Protein AF-A0A5M3YTW2-F1 (afdb_monomer)

pLDDT: mean 88.2, std 14.43, range [31.83, 98.19]

Structure (mmCIF, N/CA/C/O backbone):
data_AF-A0A5M3YTW2-F1
#
_entry.id   AF-A0A5M3YTW2-F1
#
loop_
_atom_site.group_PDB
_atom_site.id
_atom_site.type_symbol
_atom_site.label_atom_id
_atom_site.label_alt_id
_atom_site.label_comp_id
_atom_site.label_asym_id
_atom_site.label_entity_id
_atom_site.label_seq_id
_atom_site.pdbx_PDB_ins_code
_atom_site.Cartn_x
_atom_site.Cartn_y
_atom_site.Cartn_z
_atom_site.occupancy
_atom_site.B_iso_or_equiv
_atom_site.auth_seq_id
_atom_site.auth_comp_id
_atom_site.auth_asym_id
_atom_site.auth_atom_id
_atom_site.pdbx_PDB_model_num
ATOM 1 N N . MET A 1 1 ? 23.211 -16.423 -1.187 1.00 33.28 1 MET A N 1
ATOM 2 C CA . MET A 1 1 ? 22.302 -16.010 -2.271 1.00 33.28 1 MET A CA 1
ATOM 3 C C . MET A 1 1 ? 22.377 -14.497 -2.293 1.00 33.28 1 MET A C 1
ATOM 5 O O . MET A 1 1 ? 21.768 -13.863 -1.446 1.00 33.28 1 MET A O 1
ATOM 9 N N . GLU A 1 2 ? 23.286 -13.939 -3.092 1.00 31.83 2 GLU A N 1
ATOM 10 C CA . GLU A 1 2 ? 23.449 -12.485 -3.184 1.00 31.83 2 GLU A CA 1
ATOM 11 C C . GLU A 1 2 ? 22.259 -11.920 -3.956 1.00 31.83 2 GLU A C 1
ATOM 13 O O . GLU A 1 2 ? 22.018 -12.305 -5.101 1.00 31.83 2 GLU A O 1
ATOM 18 N N . SER A 1 3 ? 21.478 -11.062 -3.302 1.00 47.25 3 SER A N 1
ATOM 19 C CA . SER A 1 3 ? 20.403 -10.308 -3.936 1.00 47.25 3 SER A CA 1
ATOM 20 C C . SER A 1 3 ? 21.020 -9.449 -5.035 1.00 47.25 3 SER A C 1
ATOM 22 O O . SER A 1 3 ? 21.837 -8.573 -4.748 1.00 47.25 3 SER A O 1
ATOM 24 N N . GLN A 1 4 ? 20.673 -9.713 -6.295 1.00 48.72 4 GLN A N 1
ATOM 25 C CA . GLN A 1 4 ? 21.080 -8.835 -7.388 1.00 48.72 4 GLN A CA 1
ATOM 26 C C . GLN A 1 4 ? 20.579 -7.410 -7.094 1.00 48.72 4 GLN A C 1
ATOM 28 O O . GLN A 1 4 ? 19.434 -7.250 -6.660 1.00 48.72 4 GLN A O 1
ATOM 33 N N . PRO A 1 5 ? 21.415 -6.374 -7.285 1.00 50.72 5 PRO A N 1
ATOM 34 C CA . PRO A 1 5 ? 20.993 -5.004 -7.046 1.00 50.72 5 PRO A CA 1
ATOM 35 C C . PRO A 1 5 ? 19.842 -4.660 -7.993 1.00 50.72 5 PRO A C 1
ATOM 37 O O . PRO A 1 5 ? 19.905 -4.938 -9.192 1.00 50.72 5 PRO A O 1
ATOM 40 N N . ALA A 1 6 ? 18.785 -4.063 -7.442 1.00 58.19 6 ALA A N 1
ATOM 41 C CA . ALA A 1 6 ? 17.616 -3.659 -8.209 1.00 58.19 6 ALA A CA 1
ATOM 42 C C . ALA A 1 6 ? 18.025 -2.759 -9.391 1.00 58.19 6 ALA A C 1
ATOM 44 O O . ALA A 1 6 ? 18.834 -1.840 -9.240 1.00 58.19 6 ALA A O 1
ATOM 45 N N . SER A 1 7 ? 17.459 -3.022 -10.572 1.00 59.62 7 SER A N 1
ATOM 46 C CA . SER A 1 7 ? 17.748 -2.268 -11.799 1.00 59.62 7 SER A CA 1
ATOM 47 C C . SER A 1 7 ? 17.525 -0.755 -11.600 1.00 59.62 7 SER A C 1
ATOM 49 O O . SER A 1 7 ? 16.595 -0.363 -10.893 1.00 59.62 7 SER A O 1
ATOM 51 N N . PRO A 1 8 ? 18.290 0.138 -12.256 1.00 58.81 8 PRO A N 1
ATOM 52 C CA . PRO A 1 8 ? 18.028 1.582 -12.235 1.00 58.81 8 PRO A CA 1
ATOM 53 C C . PRO A 1 8 ? 16.591 1.956 -12.639 1.00 58.81 8 PRO A C 1
ATOM 55 O O . PRO A 1 8 ? 16.053 2.956 -12.174 1.00 58.81 8 PRO A O 1
ATOM 58 N N . ALA A 1 9 ? 15.935 1.134 -13.465 1.00 65.56 9 ALA A N 1
ATOM 59 C CA . ALA A 1 9 ? 14.533 1.328 -13.825 1.00 65.56 9 ALA A CA 1
ATOM 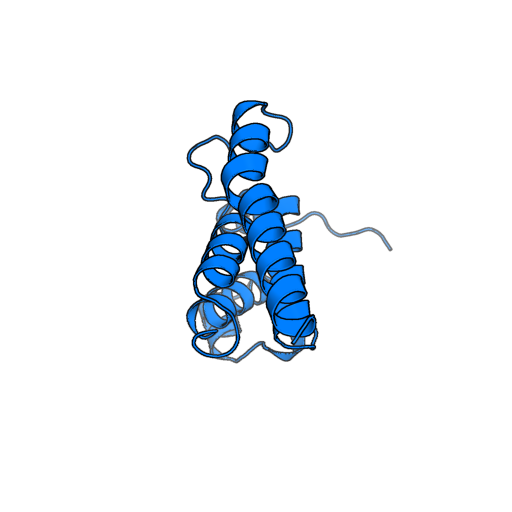60 C C . ALA A 1 9 ? 13.548 0.951 -12.691 1.00 65.56 9 ALA A C 1
ATOM 62 O O . ALA A 1 9 ? 12.441 1.477 -12.665 1.00 65.56 9 ALA A O 1
ATOM 63 N N . TYR A 1 10 ? 13.959 0.132 -11.714 1.00 64.75 10 TYR A N 1
ATOM 64 C CA . TYR A 1 10 ? 13.169 -0.215 -10.519 1.00 64.75 10 TYR A CA 1
ATOM 65 C C . TYR A 1 10 ? 12.894 1.022 -9.664 1.00 64.75 10 TYR A C 1
ATOM 67 O O . TYR A 1 10 ? 11.754 1.294 -9.294 1.00 64.75 10 TYR A O 1
ATOM 75 N N . HIS A 1 11 ? 13.919 1.856 -9.487 1.00 65.88 11 HIS A N 1
ATOM 76 C CA . HIS A 1 11 ? 13.833 3.127 -8.767 1.00 65.88 11 HIS A CA 1
ATOM 77 C C . HIS A 1 11 ? 12.982 4.182 -9.496 1.00 65.88 11 HIS A C 1
ATOM 79 O O . HIS A 1 11 ? 12.607 5.189 -8.905 1.00 65.88 11 HIS A O 1
ATOM 85 N N . ARG A 1 12 ? 12.646 3.969 -10.780 1.00 73.25 12 ARG A N 1
ATOM 86 C CA . ARG A 1 12 ? 11.750 4.866 -11.528 1.00 73.25 12 ARG A CA 1
ATOM 87 C C . ARG A 1 12 ? 10.285 4.680 -11.135 1.00 73.25 12 ARG A C 1
ATOM 89 O O . ARG A 1 12 ? 9.515 5.633 -11.220 1.00 73.25 12 ARG A O 1
ATOM 96 N N . PHE A 1 13 ? 9.899 3.465 -10.752 1.00 81.00 13 PHE A N 1
ATOM 97 C CA . PHE A 1 13 ? 8.521 3.134 -10.382 1.00 81.00 13 PHE A CA 1
ATOM 98 C C . PHE A 1 13 ? 8.335 3.055 -8.868 1.00 81.00 13 PHE A C 1
ATOM 100 O O . PHE A 1 13 ? 7.299 3.474 -8.352 1.00 81.00 13 PHE A O 1
ATOM 107 N N . ILE A 1 14 ? 9.346 2.549 -8.160 1.00 89.62 14 ILE A N 1
ATOM 108 C CA . ILE A 1 14 ? 9.317 2.341 -6.717 1.00 89.62 14 ILE A CA 1
ATOM 109 C C . ILE A 1 14 ? 10.181 3.407 -6.059 1.00 89.62 14 ILE A C 1
ATOM 111 O O . ILE A 1 14 ? 11.405 3.314 -6.003 1.00 89.62 14 ILE A O 1
ATOM 115 N N . ARG A 1 15 ? 9.489 4.432 -5.566 1.00 90.88 15 ARG A N 1
ATOM 116 C CA . ARG A 1 15 ? 10.068 5.588 -4.881 1.00 90.88 15 ARG A CA 1
ATOM 117 C C . ARG A 1 15 ? 10.710 5.223 -3.543 1.00 90.88 15 ARG A C 1
ATOM 119 O O . ARG A 1 15 ? 11.809 5.666 -3.237 1.00 90.88 15 ARG A O 1
ATOM 126 N N . ASN A 1 16 ? 10.053 4.350 -2.784 1.00 92.81 16 ASN A N 1
ATOM 127 C CA . ASN A 1 16 ? 10.546 3.851 -1.509 1.00 92.81 16 ASN A CA 1
ATOM 128 C C . ASN A 1 16 ? 10.288 2.333 -1.411 1.00 92.81 16 ASN A C 1
ATOM 130 O O . ASN A 1 16 ? 9.133 1.929 -1.251 1.00 92.81 16 ASN A O 1
ATOM 134 N N . PRO A 1 17 ? 11.326 1.480 -1.508 1.00 92.06 17 PRO A N 1
ATOM 135 C CA . PRO A 1 17 ? 11.162 0.023 -1.496 1.00 92.06 17 PRO A CA 1
ATOM 136 C C . PRO A 1 17 ? 10.556 -0.540 -0.206 1.00 92.06 17 PRO A C 1
ATOM 138 O O . PRO A 1 17 ? 9.831 -1.531 -0.256 1.00 92.06 17 PRO A O 1
ATOM 141 N N . VAL A 1 18 ? 10.814 0.094 0.943 1.00 93.62 18 VAL A N 1
ATOM 142 C CA . VAL A 1 18 ? 10.265 -0.339 2.239 1.00 93.62 18 VAL A CA 1
ATOM 143 C C . VAL A 1 18 ? 8.753 -0.128 2.265 1.00 93.62 18 VAL A C 1
ATOM 145 O O . VAL A 1 18 ? 7.997 -1.044 2.588 1.00 93.62 18 VAL A O 1
ATOM 148 N N . LEU A 1 19 ? 8.300 1.063 1.872 1.00 96.06 19 LEU A N 1
ATOM 149 C CA . LEU A 1 19 ? 6.878 1.389 1.794 1.00 96.06 19 LEU A CA 1
ATOM 150 C C . LEU A 1 19 ? 6.167 0.583 0.708 1.00 96.06 19 LEU A C 1
ATOM 152 O O . LEU A 1 19 ? 5.052 0.114 0.934 1.00 96.06 19 LEU A O 1
ATOM 156 N N . PHE A 1 20 ? 6.822 0.359 -0.430 1.00 96.12 20 PHE A N 1
ATOM 157 C CA . PHE A 1 20 ? 6.284 -0.506 -1.472 1.00 96.12 20 PHE A CA 1
ATOM 158 C C . PHE A 1 20 ? 6.071 -1.932 -0.954 1.00 96.12 20 PHE A C 1
ATOM 160 O O . PHE A 1 20 ? 4.959 -2.444 -1.057 1.00 96.12 20 PHE A O 1
ATOM 167 N N . GLY A 1 21 ? 7.080 -2.529 -0.311 1.00 96.50 21 GLY A N 1
ATOM 168 C CA . GLY A 1 21 ? 6.968 -3.858 0.293 1.00 96.50 21 GLY A CA 1
ATOM 169 C C . GLY A 1 21 ? 5.856 -3.949 1.343 1.00 96.50 21 GLY A C 1
ATOM 170 O O . GLY A 1 21 ? 5.103 -4.920 1.361 1.00 96.50 21 GLY A O 1
ATOM 171 N N . LEU A 1 22 ? 5.674 -2.912 2.168 1.00 97.88 22 LEU A N 1
ATOM 172 C CA . LEU A 1 22 ? 4.548 -2.840 3.106 1.00 97.88 22 LEU A CA 1
ATOM 173 C C . LEU A 1 22 ? 3.192 -2.805 2.378 1.00 97.88 22 LEU A C 1
ATOM 175 O O . LEU A 1 22 ? 2.252 -3.494 2.770 1.00 97.88 22 LEU A O 1
ATOM 179 N N . GLY A 1 23 ? 3.090 -2.031 1.296 1.00 98.06 23 GLY A N 1
ATOM 180 C CA . GLY A 1 23 ? 1.896 -1.993 0.454 1.00 98.06 23 GLY A CA 1
ATOM 181 C C . GLY A 1 23 ? 1.584 -3.348 -0.190 1.00 98.06 23 GLY A C 1
ATOM 182 O O . GLY A 1 23 ? 0.427 -3.768 -0.192 1.00 98.06 23 GLY A O 1
ATOM 183 N N . VAL A 1 24 ? 2.607 -4.058 -0.678 1.00 98.06 24 VAL A N 1
ATOM 184 C CA . VAL A 1 24 ? 2.482 -5.431 -1.192 1.00 98.06 24 VAL A CA 1
ATOM 185 C C . VAL A 1 24 ? 1.971 -6.364 -0.097 1.00 98.06 24 VAL A C 1
ATOM 187 O O . VAL A 1 24 ? 0.961 -7.032 -0.304 1.00 98.06 24 VAL A O 1
ATOM 190 N N . MET A 1 25 ? 2.573 -6.328 1.093 1.00 98.12 25 MET A N 1
ATOM 191 C CA . MET A 1 25 ? 2.144 -7.138 2.235 1.00 98.12 25 MET A CA 1
ATOM 192 C C . MET A 1 25 ? 0.666 -6.904 2.585 1.00 98.12 25 MET A C 1
ATOM 194 O O . MET A 1 25 ? -0.069 -7.858 2.828 1.00 98.12 25 MET A O 1
ATOM 198 N N . PHE A 1 26 ? 0.183 -5.657 2.567 1.00 97.88 26 PHE A N 1
ATOM 199 C CA . PHE A 1 26 ? -1.239 -5.373 2.796 1.00 97.88 26 PHE A CA 1
ATOM 200 C C . PHE A 1 26 ? -2.155 -6.000 1.741 1.00 97.88 26 PHE A C 1
ATOM 202 O O . PHE A 1 26 ? -3.238 -6.478 2.086 1.00 97.88 26 PHE A O 1
ATOM 209 N N . LEU A 1 27 ? -1.740 -6.031 0.471 1.00 98.19 27 LEU A N 1
ATOM 210 C CA . LEU A 1 27 ? -2.486 -6.735 -0.573 1.00 98.19 27 LEU A CA 1
ATOM 211 C C . LEU A 1 27 ? -2.468 -8.248 -0.348 1.00 98.19 27 LEU A C 1
ATOM 213 O O . LEU A 1 27 ? -3.516 -8.883 -0.426 1.00 98.19 27 LEU A O 1
ATOM 217 N N . GLU A 1 28 ?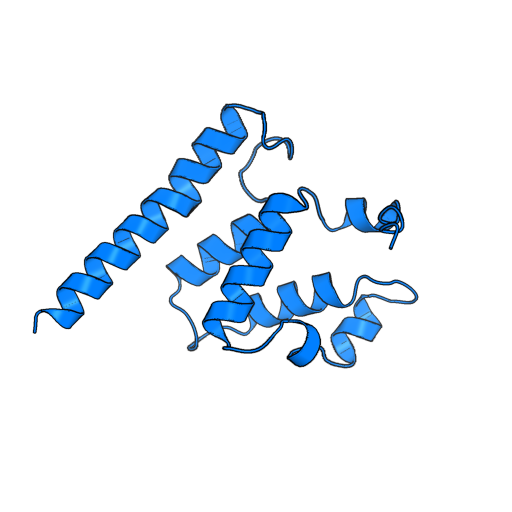 -1.318 -8.827 -0.026 1.00 97.81 28 GLU A N 1
ATOM 218 C CA . GLU A 1 28 ? -1.201 -10.265 0.231 1.00 97.81 28 GLU A CA 1
ATOM 219 C C . GLU A 1 28 ? -2.065 -10.699 1.421 1.00 97.81 28 GLU A C 1
ATOM 221 O O . GLU A 1 28 ? -2.781 -11.697 1.336 1.00 97.81 28 GLU A O 1
ATOM 226 N N . LEU A 1 29 ? -2.104 -9.896 2.489 1.00 96.12 29 LEU A N 1
ATOM 227 C CA . LEU A 1 29 ? -3.008 -10.106 3.622 1.00 96.12 29 LEU A CA 1
ATOM 228 C C . LEU A 1 29 ? -4.482 -9.965 3.219 1.00 96.12 29 LEU A C 1
ATOM 230 O O . LEU A 1 29 ? -5.318 -10.748 3.657 1.00 96.12 29 LEU A O 1
ATOM 234 N N . ALA A 1 30 ? -4.838 -9.004 2.370 1.00 95.31 30 ALA A N 1
ATOM 235 C CA . ALA A 1 30 ? -6.225 -8.829 1.940 1.00 95.31 30 ALA A CA 1
ATOM 236 C C . ALA A 1 30 ? -6.727 -9.962 1.026 1.00 95.31 30 ALA A C 1
ATOM 238 O O . ALA A 1 30 ? -7.895 -10.349 1.092 1.00 95.31 30 ALA A O 1
ATOM 239 N N . PHE A 1 31 ? -5.860 -10.482 0.157 1.00 96.25 31 PHE A N 1
ATOM 240 C CA . PHE A 1 31 ? -6.213 -11.502 -0.835 1.00 96.25 31 PHE A CA 1
ATOM 241 C C . PHE A 1 31 ? -5.860 -12.930 -0.400 1.00 96.25 31 PHE A C 1
ATOM 243 O O . PHE A 1 31 ? -6.309 -13.873 -1.049 1.00 96.25 31 PHE A O 1
ATOM 250 N N . GLN A 1 32 ? -5.122 -13.089 0.704 1.00 96.69 32 GLN A N 1
ATOM 251 C CA . GLN A 1 32 ? -4.706 -14.372 1.286 1.00 96.69 32 GLN A CA 1
ATOM 252 C C . GLN A 1 32 ? -3.885 -15.244 0.321 1.00 96.69 32 GLN A C 1
ATOM 254 O O . GLN A 1 32 ? -3.930 -16.472 0.368 1.00 96.69 32 GLN A O 1
ATOM 259 N N . VAL A 1 33 ? -3.135 -14.599 -0.570 1.00 97.25 33 VAL A N 1
ATOM 260 C CA . VAL A 1 33 ? -2.233 -15.228 -1.540 1.00 97.25 33 VAL A CA 1
ATOM 261 C C . VAL A 1 33 ? -1.030 -14.310 -1.768 1.00 97.25 33 VAL A C 1
ATOM 263 O O . VAL A 1 33 ? -1.183 -13.093 -1.634 1.00 97.25 33 VAL A O 1
ATOM 266 N N . PRO A 1 34 ? 0.148 -14.848 -2.132 1.00 97.50 34 PRO A N 1
ATOM 267 C CA . PRO A 1 34 ? 1.282 -14.011 -2.509 1.00 97.50 34 PRO A CA 1
ATOM 268 C C . PRO A 1 34 ? 0.950 -13.174 -3.751 1.00 97.50 34 PRO A C 1
ATOM 270 O O . PRO A 1 34 ? 0.199 -13.624 -4.624 1.00 97.50 34 PRO A O 1
ATOM 273 N N . LEU A 1 35 ? 1.541 -11.985 -3.877 1.00 96.44 35 LEU A N 1
ATOM 274 C CA . LEU A 1 35 ? 1.240 -11.054 -4.969 1.00 96.44 35 LEU A CA 1
ATOM 275 C C . LEU A 1 35 ? 1.536 -11.676 -6.341 1.00 96.44 35 LEU A C 1
ATOM 277 O O . LEU A 1 35 ? 0.767 -11.485 -7.280 1.00 96.44 35 LEU A O 1
ATOM 281 N N . ALA A 1 36 ? 2.584 -12.498 -6.433 1.00 94.50 36 ALA A N 1
ATOM 282 C CA . ALA A 1 36 ? 2.937 -13.241 -7.643 1.00 94.50 36 ALA A CA 1
ATOM 283 C C . ALA A 1 36 ? 1.809 -14.166 -8.141 1.00 94.50 36 ALA A C 1
ATOM 285 O O . ALA A 1 36 ? 1.653 -14.361 -9.342 1.00 94.50 36 ALA A O 1
ATOM 286 N N . ALA A 1 37 ? 0.971 -14.703 -7.246 1.00 96.75 37 ALA A N 1
ATOM 287 C CA . ALA A 1 37 ? -0.181 -15.520 -7.637 1.00 96.75 37 ALA A CA 1
ATOM 288 C C . ALA A 1 37 ? -1.348 -14.686 -8.199 1.00 96.75 37 ALA A C 1
ATOM 290 O O . ALA A 1 37 ? -2.297 -15.241 -8.755 1.00 96.75 37 ALA A O 1
ATOM 291 N N . LEU A 1 38 ? -1.301 -13.360 -8.044 1.00 95.94 38 LEU A N 1
ATOM 292 C CA . LEU A 1 38 ? -2.286 -12.427 -8.582 1.00 95.94 38 LEU A CA 1
ATOM 293 C C . LEU A 1 38 ? -1.860 -11.828 -9.925 1.00 95.94 38 LEU A C 1
ATOM 295 O O . LEU A 1 38 ? -2.687 -11.139 -10.529 1.00 95.94 38 LEU A O 1
ATOM 299 N N . GLU A 1 39 ? -0.625 -12.066 -10.378 1.00 95.25 39 GLU A N 1
ATOM 300 C CA . GLU A 1 39 ? -0.069 -11.580 -11.645 1.00 95.25 39 GLU A CA 1
ATOM 301 C C . GLU A 1 39 ? -0.907 -12.040 -12.848 1.00 95.25 39 GLU A C 1
ATOM 303 O O . GLU A 1 39 ? -1.473 -13.136 -12.884 1.00 95.25 39 GLU A O 1
ATOM 308 N N . ARG A 1 40 ? -1.018 -11.173 -13.855 1.00 94.44 40 ARG A N 1
ATOM 309 C CA . ARG A 1 40 ? -1.704 -11.444 -15.118 1.00 94.44 40 ARG A CA 1
ATOM 310 C C . ARG A 1 40 ? -0.838 -11.021 -16.295 1.00 94.44 40 ARG A C 1
ATOM 312 O O . ARG A 1 40 ? 0.041 -10.174 -16.185 1.00 94.44 40 ARG A O 1
ATOM 319 N N . SER A 1 41 ? -1.184 -11.526 -17.479 1.00 91.25 41 SER A N 1
ATOM 320 C CA . SER A 1 41 ? -0.492 -11.182 -18.728 1.00 91.25 41 SER A CA 1
ATOM 321 C C . SER A 1 41 ? -0.444 -9.677 -19.013 1.00 91.25 41 SER A C 1
ATOM 323 O O . SER A 1 41 ? 0.513 -9.215 -19.622 1.00 91.25 41 SER A O 1
ATOM 325 N N . ILE A 1 42 ? -1.450 -8.911 -18.576 1.00 90.94 42 ILE A N 1
ATOM 326 C CA . ILE A 1 42 ? -1.463 -7.449 -18.726 1.00 90.94 42 ILE A CA 1
ATOM 327 C C . ILE A 1 42 ? -0.355 -6.775 -17.902 1.00 90.94 42 ILE A C 1
ATOM 329 O O . ILE A 1 42 ? 0.245 -5.819 -18.375 1.00 90.94 42 ILE A O 1
ATOM 333 N N . ASP A 1 43 ? -0.016 -7.312 -16.727 1.00 91.00 43 ASP A N 1
ATOM 334 C CA . ASP A 1 43 ? 1.021 -6.744 -15.857 1.00 91.00 43 ASP A CA 1
ATOM 335 C C . ASP A 1 43 ? 2.416 -6.980 -16.446 1.00 91.00 43 ASP A C 1
ATOM 337 O O . ASP A 1 43 ? 3.279 -6.109 -16.382 1.0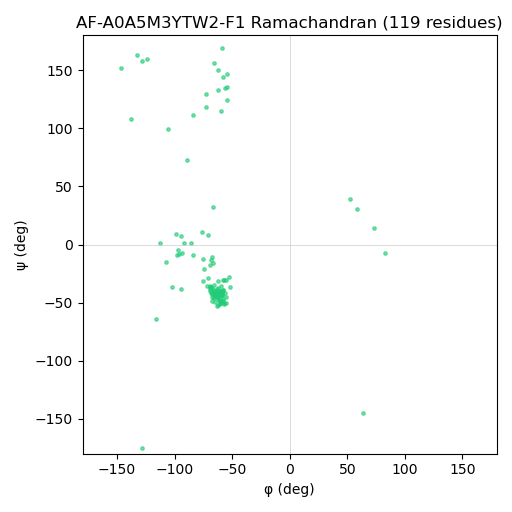0 91.00 43 ASP A O 1
ATOM 341 N N . LEU A 1 44 ? 2.609 -8.133 -17.097 1.00 87.12 44 LEU A N 1
ATOM 342 C CA . LEU A 1 44 ? 3.813 -8.445 -17.871 1.00 87.12 44 LEU A CA 1
ATOM 343 C C . LEU A 1 44 ? 3.945 -7.543 -19.105 1.00 87.12 44 LEU A C 1
ATOM 345 O O . LEU A 1 44 ? 5.035 -7.078 -19.426 1.00 87.12 44 LEU A O 1
ATOM 349 N N . GLN A 1 45 ? 2.836 -7.280 -19.802 1.00 85.25 45 GLN A N 1
ATOM 350 C CA . GLN A 1 45 ? 2.826 -6.403 -20.975 1.00 85.25 45 GLN A CA 1
ATOM 351 C C . GLN A 1 45 ? 3.149 -4.954 -20.601 1.00 85.25 45 GLN A C 1
ATOM 353 O O . GLN A 1 45 ? 3.973 -4.328 -21.268 1.00 85.25 45 GLN A O 1
ATOM 358 N N . GLU A 1 46 ? 2.544 -4.437 -19.529 1.00 81.62 46 GLU A N 1
ATOM 359 C CA . GLU A 1 46 ? 2.829 -3.091 -19.018 1.00 81.62 46 GLU A CA 1
ATOM 360 C C . GLU A 1 46 ? 4.234 -2.991 -18.399 1.00 81.62 46 GLU A C 1
ATOM 362 O O . GLU A 1 46 ? 4.922 -1.986 -18.590 1.00 81.62 46 GLU A O 1
ATOM 367 N N . GLY A 1 47 ? 4.701 -4.058 -17.741 1.00 71.75 47 GLY A N 1
ATOM 368 C CA . GLY A 1 47 ? 6.066 -4.211 -17.225 1.00 71.75 47 GLY A CA 1
ATOM 369 C C . GLY A 1 47 ? 7.150 -4.312 -18.302 1.00 71.75 47 GLY A C 1
ATOM 370 O O . GLY A 1 47 ? 8.333 -4.109 -18.012 1.00 71.75 47 GLY A O 1
ATOM 371 N N . GLY A 1 48 ? 6.767 -4.575 -19.555 1.00 70.00 48 GLY A N 1
ATOM 372 C CA . GLY A 1 48 ? 7.670 -4.666 -20.697 1.00 70.00 48 GLY A CA 1
ATOM 373 C C . GLY A 1 48 ? 8.679 -5.818 -20.592 1.00 70.00 48 GLY A C 1
ATOM 374 O O . GLY A 1 48 ? 8.389 -6.887 -20.072 1.00 70.00 48 GLY A O 1
ATOM 375 N N . LYS A 1 49 ? 9.901 -5.608 -21.106 1.00 59.94 49 LYS A N 1
ATOM 376 C CA . LYS A 1 49 ? 11.018 -6.582 -21.054 1.00 59.94 49 LYS A CA 1
ATOM 377 C C . LYS A 1 49 ? 11.704 -6.674 -19.676 1.00 59.94 49 LYS A C 1
ATOM 379 O O . LYS A 1 49 ? 12.797 -7.226 -19.593 1.00 59.94 49 LYS A O 1
ATOM 384 N N . SER A 1 50 ? 11.132 -6.077 -18.634 1.00 58.16 50 SER A N 1
ATOM 385 C CA . SER A 1 50 ? 11.775 -5.931 -17.325 1.00 58.16 50 SER A CA 1
ATOM 386 C C . SER A 1 50 ? 10.957 -6.521 -16.188 1.00 58.16 50 SER A C 1
ATOM 388 O O . SER A 1 50 ? 9.739 -6.638 -16.280 1.00 58.16 50 SER A O 1
ATOM 390 N N . ASP A 1 51 ? 11.658 -6.798 -15.092 1.00 67.00 51 ASP A N 1
ATOM 391 C CA . ASP A 1 51 ? 11.190 -7.390 -13.836 1.00 67.00 51 ASP A CA 1
ATOM 392 C C . ASP A 1 51 ? 10.204 -6.503 -13.028 1.00 67.00 51 ASP A C 1
ATOM 394 O O . ASP A 1 51 ? 10.210 -6.521 -11.802 1.00 67.00 51 ASP A O 1
ATOM 398 N N . PHE A 1 52 ? 9.357 -5.689 -13.678 1.00 81.56 52 PHE A N 1
ATOM 399 C CA . PHE A 1 52 ? 8.387 -4.791 -13.015 1.00 81.56 52 PHE A CA 1
ATOM 400 C C . PHE A 1 52 ? 6.963 -5.337 -12.955 1.00 81.56 52 PHE A C 1
ATOM 402 O O . PHE A 1 52 ? 6.049 -4.613 -12.557 1.00 81.56 52 PHE A O 1
ATOM 409 N N . ALA A 1 53 ? 6.760 -6.602 -13.324 1.00 88.00 53 ALA A N 1
ATOM 410 C CA . ALA A 1 53 ? 5.459 -7.259 -13.240 1.00 88.00 53 ALA A CA 1
ATOM 411 C C . ALA A 1 53 ? 4.837 -7.117 -11.841 1.00 88.00 53 ALA A C 1
ATOM 413 O O . ALA A 1 53 ? 3.639 -6.870 -11.719 1.00 88.00 53 ALA A O 1
ATOM 414 N N . GLU A 1 54 ? 5.665 -7.157 -10.793 1.00 91.50 54 GLU A N 1
ATOM 415 C CA . GLU A 1 54 ? 5.262 -6.934 -9.404 1.00 91.50 54 GLU A CA 1
ATOM 416 C C . GLU A 1 54 ? 4.614 -5.555 -9.192 1.00 91.50 54 GLU A C 1
ATOM 418 O O . GLU A 1 54 ? 3.521 -5.463 -8.632 1.00 91.50 54 GLU A O 1
ATOM 423 N N . TYR A 1 55 ? 5.238 -4.481 -9.687 1.00 93.38 55 TYR A N 1
ATOM 424 C CA . TYR A 1 55 ? 4.712 -3.118 -9.566 1.00 93.38 55 TYR A CA 1
ATOM 425 C C . TYR A 1 55 ? 3.353 -2.974 -10.258 1.00 93.38 55 TYR A C 1
ATOM 427 O O . TYR A 1 55 ? 2.402 -2.451 -9.669 1.00 93.38 55 TYR A O 1
ATOM 435 N N . PHE A 1 56 ? 3.238 -3.465 -11.495 1.00 93.50 56 PHE A N 1
ATOM 436 C CA . PHE A 1 56 ? 1.988 -3.388 -12.252 1.00 93.50 56 PHE A CA 1
ATOM 437 C C . PHE A 1 56 ? 0.900 -4.282 -11.653 1.00 93.50 56 PHE A C 1
ATOM 439 O O . PHE A 1 56 ? -0.247 -3.846 -11.533 1.00 93.50 56 PHE A O 1
ATOM 446 N N . THR A 1 57 ? 1.273 -5.460 -11.150 1.00 95.69 57 THR A N 1
ATOM 447 C CA . THR A 1 57 ? 0.369 -6.339 -10.402 1.00 95.69 57 THR A CA 1
ATOM 448 C C . THR A 1 57 ? -0.154 -5.634 -9.155 1.00 95.69 57 THR A C 1
ATOM 450 O O . THR A 1 57 ? -1.369 -5.543 -8.985 1.00 95.69 57 THR A O 1
ATOM 453 N N . ALA A 1 58 ? 0.716 -5.063 -8.314 1.00 97.06 58 ALA A N 1
ATOM 454 C CA . ALA A 1 58 ? 0.310 -4.334 -7.112 1.00 97.06 58 ALA A CA 1
ATOM 455 C C . ALA A 1 58 ? -0.625 -3.162 -7.445 1.00 97.06 58 ALA A C 1
ATOM 457 O O . ALA A 1 58 ? -1.694 -3.026 -6.845 1.00 97.06 58 ALA A O 1
ATOM 458 N N . ARG A 1 59 ? -0.271 -2.362 -8.460 1.00 96.00 59 ARG A N 1
ATOM 459 C CA . ARG A 1 59 ? -1.085 -1.245 -8.961 1.00 96.00 59 ARG A CA 1
ATOM 460 C C . ARG A 1 59 ? -2.466 -1.702 -9.429 1.00 96.00 59 ARG A C 1
ATOM 462 O O . ARG A 1 59 ? -3.478 -1.117 -9.044 1.00 96.00 59 ARG A O 1
ATOM 469 N N . ARG A 1 60 ? -2.544 -2.752 -10.245 1.00 96.62 60 ARG A N 1
ATOM 470 C CA . ARG A 1 60 ? -3.821 -3.275 -10.741 1.00 96.62 60 ARG A CA 1
ATOM 471 C C . ARG A 1 60 ? -4.658 -3.860 -9.609 1.00 96.62 60 ARG A C 1
ATOM 473 O O . ARG A 1 60 ? -5.857 -3.598 -9.534 1.00 96.62 60 ARG A O 1
ATOM 480 N N . VAL A 1 61 ? -4.049 -4.664 -8.741 1.00 97.50 61 VAL A N 1
ATOM 481 C CA . VAL A 1 61 ? -4.739 -5.337 -7.6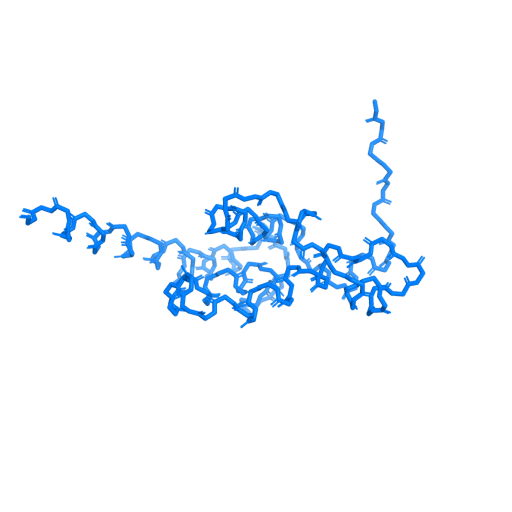34 1.00 97.50 61 VAL A CA 1
ATOM 482 C C . VAL A 1 61 ? -5.302 -4.312 -6.652 1.00 97.50 61 VAL A C 1
ATOM 484 O O . VAL A 1 61 ? -6.480 -4.412 -6.304 1.00 97.50 61 VAL A O 1
ATOM 487 N N . VAL A 1 62 ? -4.531 -3.288 -6.263 1.00 97.88 62 VAL A N 1
ATOM 488 C CA . VAL A 1 62 ? -5.045 -2.240 -5.370 1.00 97.88 62 VAL A CA 1
ATOM 489 C C . VAL A 1 62 ? -6.187 -1.466 -6.024 1.00 97.88 62 VAL A C 1
ATOM 491 O O . VAL A 1 62 ? -7.185 -1.178 -5.360 1.00 97.88 62 VAL A O 1
ATOM 494 N N . GLU A 1 63 ? -6.124 -1.189 -7.330 1.00 95.94 63 GLU A N 1
ATOM 495 C CA . GLU A 1 63 ? -7.215 -0.492 -8.008 1.00 95.94 63 GLU A CA 1
ATOM 496 C C . GLU A 1 63 ? -8.486 -1.338 -8.119 1.00 95.94 63 GLU A C 1
ATOM 498 O O . GLU A 1 63 ? -9.573 -0.824 -7.864 1.00 95.94 63 GLU A O 1
ATOM 503 N N . LEU A 1 64 ? -8.369 -2.642 -8.368 1.00 94.25 64 LEU A N 1
ATOM 504 C CA . LEU A 1 64 ? -9.509 -3.559 -8.490 1.00 94.25 64 LEU A CA 1
ATOM 505 C C . LEU A 1 64 ? -10.008 -4.137 -7.156 1.00 94.25 64 LEU A C 1
ATOM 507 O O . LEU A 1 64 ? -10.962 -4.909 -7.146 1.00 94.25 64 LEU A O 1
ATOM 511 N N . SER A 1 65 ? -9.416 -3.753 -6.026 1.00 93.38 65 SER A N 1
ATOM 512 C CA . SER A 1 65 ? -9.760 -4.264 -4.687 1.00 93.38 65 SER A CA 1
ATOM 513 C C . SER A 1 65 ? -11.117 -3.787 -4.134 1.00 93.38 65 SER A C 1
ATOM 515 O O . SER A 1 65 ? -11.454 -4.043 -2.974 1.00 93.38 65 SER A O 1
ATOM 517 N N . HIS A 1 66 ? -11.925 -3.111 -4.958 1.00 87.00 66 HIS A N 1
ATOM 518 C CA . HIS A 1 66 ? -13.279 -2.692 -4.608 1.00 87.00 66 HIS A CA 1
ATOM 519 C C . HIS A 1 66 ? -14.116 -3.897 -4.148 1.00 87.00 66 HIS A C 1
ATOM 521 O O . HIS A 1 66 ? -14.234 -4.895 -4.853 1.00 87.00 66 HIS A O 1
ATOM 527 N N . GLY A 1 67 ? -14.679 -3.812 -2.940 1.00 86.12 67 GLY A N 1
ATOM 528 C CA . GLY A 1 67 ? -15.477 -4.886 -2.337 1.00 86.12 67 GLY A CA 1
ATOM 529 C C . GLY A 1 67 ? -14.670 -5.991 -1.644 1.00 86.12 67 GLY A C 1
ATOM 530 O O . GLY A 1 67 ? -15.270 -6.827 -0.976 1.00 86.12 67 GLY A O 1
ATOM 531 N N . LYS A 1 68 ? -13.333 -5.993 -1.751 1.00 90.19 68 LYS A N 1
ATOM 532 C CA . LYS A 1 68 ? -12.452 -6.871 -0.957 1.00 90.19 68 LYS A CA 1
ATOM 533 C C . LYS A 1 68 ? -11.928 -6.192 0.299 1.00 90.19 68 LYS A C 1
ATOM 535 O O . LYS A 1 68 ? -11.840 -6.832 1.338 1.00 90.19 68 LYS A O 1
ATOM 540 N N . ILE A 1 69 ? -11.612 -4.904 0.202 1.00 92.75 69 ILE A N 1
ATOM 541 C CA . ILE A 1 69 ? -11.112 -4.100 1.319 1.00 92.75 69 ILE A CA 1
ATOM 542 C C . ILE A 1 69 ? -11.923 -2.816 1.481 1.00 92.75 69 ILE A C 1
ATOM 544 O O . ILE A 1 69 ? -12.573 -2.341 0.544 1.00 92.75 69 ILE A O 1
ATOM 548 N N . SER A 1 70 ? -11.884 -2.245 2.686 1.00 93.56 70 SER A N 1
ATOM 549 C CA . SER A 1 70 ? -12.514 -0.956 2.971 1.00 93.56 70 SER A CA 1
ATOM 550 C C . SER A 1 70 ? -11.830 0.178 2.197 1.00 93.56 70 SER A C 1
ATOM 552 O O . SER A 1 70 ? -10.658 0.092 1.822 1.00 93.56 70 SER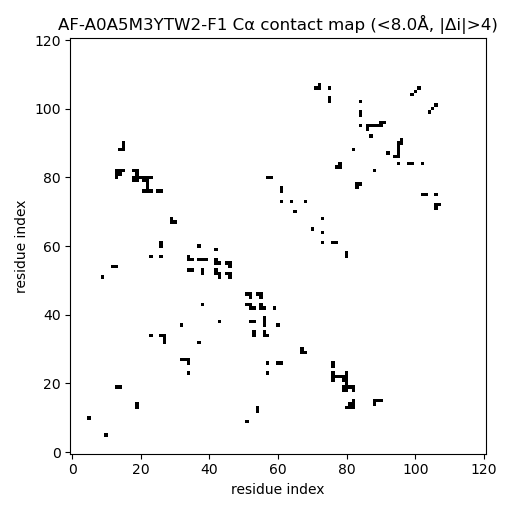 A O 1
ATOM 554 N N . LYS A 1 71 ? -12.554 1.283 1.972 1.00 95.06 71 LYS A N 1
ATOM 555 C CA . LYS A 1 71 ? -12.013 2.460 1.270 1.00 95.06 71 LYS A CA 1
ATOM 556 C C . LYS A 1 71 ? -10.778 3.037 1.973 1.00 95.06 71 LYS A C 1
ATOM 558 O O . LYS A 1 71 ? -9.833 3.425 1.295 1.00 95.06 71 LYS A O 1
ATOM 563 N N . SER A 1 72 ? -10.785 3.090 3.306 1.00 95.25 72 SER A N 1
ATOM 564 C CA . SER A 1 72 ? -9.654 3.593 4.092 1.00 95.25 72 SER A CA 1
ATOM 565 C C . SER A 1 72 ? -8.447 2.663 4.012 1.00 95.25 72 SER A C 1
ATOM 567 O O . SER A 1 72 ? -7.343 3.150 3.800 1.00 95.25 72 SER A O 1
ATOM 569 N N . PHE A 1 73 ? -8.644 1.342 4.085 1.00 96.12 73 PHE A N 1
ATOM 570 C CA . PHE A 1 73 ? -7.539 0.395 3.928 1.00 96.12 73 PHE A CA 1
ATOM 571 C C . PHE A 1 73 ? -6.942 0.465 2.515 1.00 96.12 73 PHE A C 1
ATOM 573 O O . PHE A 1 73 ? -5.727 0.552 2.377 1.00 96.12 73 PHE A O 1
ATOM 580 N N . LYS A 1 74 ? -7.782 0.558 1.467 1.00 97.00 74 LYS A N 1
ATOM 581 C CA . LYS A 1 74 ? -7.320 0.788 0.084 1.00 97.00 74 LYS A CA 1
ATOM 582 C C . LYS A 1 74 ? -6.448 2.042 -0.022 1.00 97.00 74 LYS A C 1
ATOM 584 O O . LYS A 1 74 ? -5.407 2.001 -0.668 1.00 97.00 74 LYS A O 1
ATOM 589 N N . GLU A 1 75 ? -6.865 3.146 0.591 1.00 96.62 75 GLU A N 1
ATOM 590 C CA . GLU A 1 75 ? -6.116 4.407 0.559 1.00 96.62 75 GLU A CA 1
ATOM 591 C C . GLU A 1 75 ? -4.756 4.289 1.264 1.00 96.62 75 GLU A C 1
ATOM 593 O O . GLU A 1 75 ? -3.744 4.711 0.706 1.00 96.62 75 GLU A O 1
ATOM 598 N N . VAL A 1 76 ? -4.710 3.645 2.435 1.00 97.62 76 VAL A N 1
ATOM 599 C CA . VAL A 1 76 ? -3.457 3.339 3.145 1.00 97.62 76 VAL A CA 1
ATOM 600 C C . VAL A 1 76 ? -2.519 2.521 2.258 1.00 97.62 76 VAL A C 1
ATOM 602 O O . VAL A 1 76 ? -1.371 2.911 2.043 1.00 97.62 76 VAL A O 1
ATOM 605 N N . THR A 1 77 ? -3.016 1.427 1.672 1.00 97.94 77 THR A N 1
ATOM 606 C CA . THR A 1 77 ? -2.228 0.575 0.774 1.00 97.94 77 THR A CA 1
ATOM 607 C C . THR A 1 77 ? -1.692 1.355 -0.426 1.00 97.94 77 THR A C 1
ATOM 609 O O . THR A 1 77 ? -0.519 1.216 -0.766 1.00 97.94 77 THR A O 1
ATOM 612 N N . LYS A 1 78 ? -2.507 2.222 -1.044 1.00 97.44 78 LYS A N 1
ATOM 613 C CA . LYS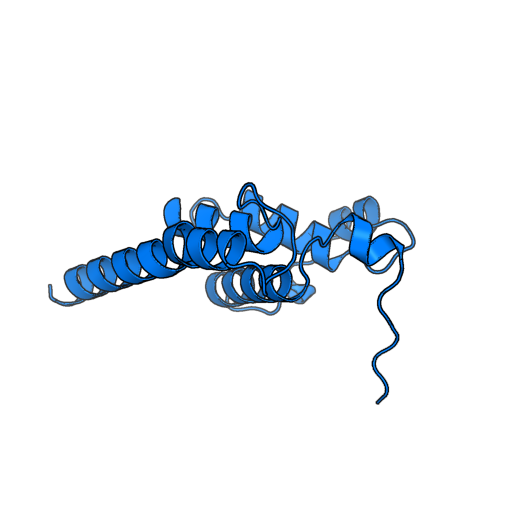 A 1 78 ? -2.072 3.075 -2.162 1.00 97.44 78 LYS A CA 1
ATOM 614 C C . LYS A 1 78 ? -0.941 4.017 -1.760 1.00 97.44 78 LYS A C 1
ATOM 616 O O . LYS A 1 78 ? 0.037 4.119 -2.496 1.00 97.44 78 LYS A O 1
ATOM 621 N N . ARG A 1 79 ? -1.044 4.682 -0.606 1.00 96.69 79 ARG A N 1
ATOM 622 C CA . ARG A 1 79 ? 0.009 5.594 -0.128 1.00 96.69 79 ARG A CA 1
ATOM 6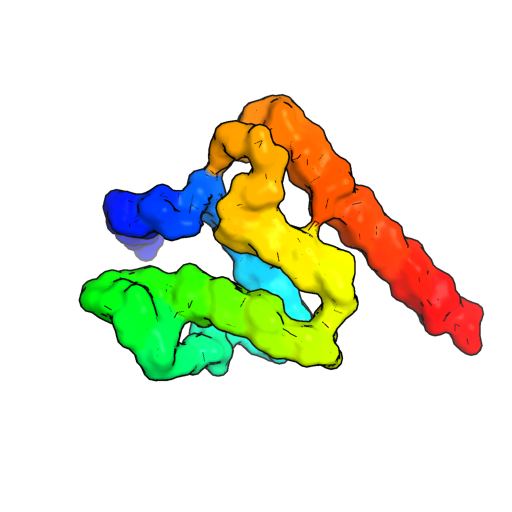23 C C . ARG A 1 79 ? 1.335 4.873 0.055 1.00 96.69 79 ARG A C 1
ATOM 625 O O . ARG A 1 79 ? 2.354 5.381 -0.401 1.00 96.69 79 ARG A O 1
ATOM 632 N N . CYS A 1 80 ? 1.308 3.674 0.633 1.00 97.44 80 CYS A N 1
ATOM 633 C CA . CYS A 1 80 ? 2.487 2.823 0.770 1.00 97.44 80 CYS A CA 1
ATOM 634 C C . CYS A 1 80 ? 3.069 2.416 -0.596 1.00 97.44 80 CYS A C 1
ATOM 636 O O . CYS A 1 80 ? 4.243 2.671 -0.851 1.00 97.44 80 CYS A O 1
ATOM 638 N N . LEU A 1 81 ? 2.248 1.873 -1.504 1.00 96.44 81 LEU A N 1
ATOM 639 C CA . LEU A 1 81 ? 2.696 1.424 -2.832 1.00 96.44 81 LEU A CA 1
ATOM 640 C C . LEU A 1 81 ? 3.305 2.548 -3.674 1.00 96.44 81 LEU A C 1
ATOM 642 O O . LEU A 1 81 ? 4.284 2.334 -4.384 1.00 96.44 81 LEU A O 1
ATOM 646 N N . TYR A 1 82 ? 2.722 3.743 -3.617 1.00 94.75 82 TYR A N 1
ATOM 647 C CA . TYR A 1 82 ? 3.156 4.854 -4.455 1.00 94.75 82 TYR A CA 1
ATOM 648 C C . TYR A 1 82 ? 4.115 5.811 -3.754 1.00 94.75 82 TYR A C 1
ATOM 650 O O . TYR A 1 82 ? 4.597 6.721 -4.422 1.00 94.75 82 TYR A O 1
ATOM 658 N N . CYS A 1 83 ? 4.397 5.641 -2.457 1.00 94.25 83 CYS A N 1
ATOM 659 C CA . CYS A 1 83 ? 5.077 6.637 -1.616 1.00 94.25 83 CYS A CA 1
ATOM 660 C C . CYS A 1 83 ? 4.403 8.028 -1.694 1.00 94.25 83 CYS A C 1
ATOM 662 O O . CYS A 1 83 ? 5.056 9.064 -1.791 1.00 94.25 83 CYS A O 1
ATOM 664 N N . ASP A 1 84 ? 3.066 8.072 -1.731 1.00 93.44 84 ASP A N 1
ATOM 665 C CA . ASP A 1 84 ? 2.313 9.324 -1.912 1.00 93.44 84 ASP A CA 1
ATOM 666 C C . ASP A 1 84 ? 1.996 10.014 -0.576 1.00 93.44 84 ASP A C 1
ATOM 668 O O . ASP A 1 84 ? 0.870 10.004 -0.068 1.00 93.44 84 ASP A O 1
ATOM 672 N N . PHE A 1 85 ? 3.049 10.578 0.015 1.00 93.06 85 PHE A N 1
ATOM 673 C CA . PHE A 1 85 ? 3.009 11.266 1.308 1.00 93.06 85 PHE A CA 1
ATOM 674 C C . PHE A 1 85 ? 3.269 12.777 1.212 1.00 93.06 85 PHE A C 1
ATOM 676 O O . PHE A 1 85 ? 3.249 13.455 2.234 1.00 93.06 85 PHE A O 1
ATOM 683 N N . GLY A 1 86 ? 3.481 13.317 0.005 1.00 88.44 86 GLY A N 1
ATOM 684 C CA . GLY A 1 86 ? 3.716 14.753 -0.216 1.00 88.44 86 GLY A CA 1
ATOM 685 C C . GLY A 1 86 ? 5.096 15.265 0.224 1.00 88.44 86 GLY A C 1
ATOM 686 O O . GLY A 1 86 ? 5.293 16.475 0.319 1.00 88.44 86 GLY A O 1
ATOM 687 N N . HIS A 1 87 ? 6.041 14.361 0.483 1.00 86.88 87 HIS A N 1
ATOM 688 C CA . HIS A 1 87 ? 7.409 14.656 0.911 1.00 86.88 87 HIS A CA 1
ATOM 689 C C . HIS A 1 87 ? 8.423 13.927 0.021 1.00 86.88 87 HIS A C 1
ATOM 691 O O . HIS A 1 87 ? 8.040 13.314 -0.978 1.00 86.88 87 HIS A O 1
ATOM 697 N N . ASP A 1 88 ? 9.710 14.034 0.361 1.00 87.38 88 ASP A N 1
ATOM 698 C CA . ASP A 1 88 ? 10.732 13.163 -0.216 1.00 87.38 88 ASP A CA 1
ATOM 699 C C . ASP A 1 88 ? 10.444 11.681 0.072 1.00 87.38 88 ASP A C 1
ATOM 701 O O . ASP A 1 88 ? 9.560 11.328 0.855 1.00 87.38 88 ASP A O 1
ATOM 705 N N . ASP A 1 89 ? 11.194 10.813 -0.601 1.00 88.62 89 ASP A N 1
ATOM 706 C CA . ASP A 1 89 ? 11.029 9.366 -0.500 1.00 88.62 89 ASP A CA 1
ATOM 707 C C . ASP A 1 89 ? 11.983 8.737 0.539 1.00 88.62 89 ASP A C 1
ATOM 709 O O . ASP A 1 89 ? 12.059 7.509 0.640 1.00 88.62 89 ASP A O 1
ATOM 713 N N . ASP A 1 90 ? 12.715 9.544 1.323 1.00 89.44 90 ASP A N 1
ATOM 714 C CA . ASP A 1 90 ? 13.635 9.057 2.357 1.00 89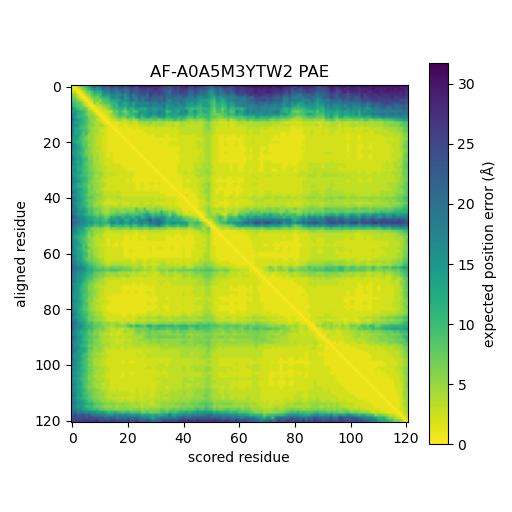.44 90 ASP A CA 1
ATOM 715 C C . ASP A 1 90 ? 12.878 8.779 3.656 1.00 89.44 90 ASP A C 1
ATOM 717 O O . ASP A 1 90 ? 12.434 9.684 4.360 1.00 89.44 90 ASP A O 1
ATOM 721 N N . PHE A 1 91 ? 12.772 7.502 4.026 1.00 87.25 91 PHE A N 1
ATOM 722 C CA . PHE A 1 91 ? 12.065 7.097 5.244 1.00 87.25 91 PHE A CA 1
ATOM 723 C C . PHE A 1 91 ? 12.748 7.550 6.543 1.00 87.25 91 PHE A C 1
ATOM 725 O O . PHE A 1 91 ? 12.158 7.451 7.620 1.00 87.25 91 PHE A O 1
ATOM 732 N N . ASN A 1 92 ? 13.979 8.057 6.470 1.00 90.38 92 ASN A N 1
ATOM 733 C CA . ASN A 1 92 ? 14.650 8.676 7.610 1.00 90.38 92 ASN A CA 1
ATOM 734 C C . ASN A 1 92 ? 14.272 10.151 7.788 1.00 90.38 92 ASN A C 1
ATOM 736 O O . ASN A 1 92 ? 14.622 10.741 8.813 1.00 90.38 92 ASN A O 1
ATOM 740 N N . SER A 1 93 ? 13.557 10.757 6.833 1.00 93.38 93 SER A N 1
ATOM 741 C CA . SER A 1 93 ? 13.135 12.146 6.949 1.00 93.38 93 SER A CA 1
ATOM 742 C C . SER A 1 93 ? 12.006 12.271 7.988 1.00 93.38 93 SER A C 1
ATOM 744 O O . SER A 1 93 ? 10.999 11.556 7.917 1.00 93.38 93 SER A O 1
ATOM 746 N N . PRO A 1 94 ? 12.118 13.192 8.968 1.00 94.56 94 PRO A N 1
ATOM 747 C CA . PRO A 1 94 ? 11.059 13.400 9.958 1.00 94.56 94 PRO A CA 1
ATOM 748 C C . PRO A 1 94 ? 9.709 13.755 9.323 1.00 94.56 94 PRO A C 1
ATOM 750 O O . PRO A 1 94 ? 8.657 13.402 9.851 1.00 94.56 94 PRO A O 1
ATOM 753 N N . ALA A 1 95 ? 9.736 14.432 8.171 1.00 94.12 95 ALA A N 1
ATOM 754 C CA . ALA A 1 95 ? 8.540 14.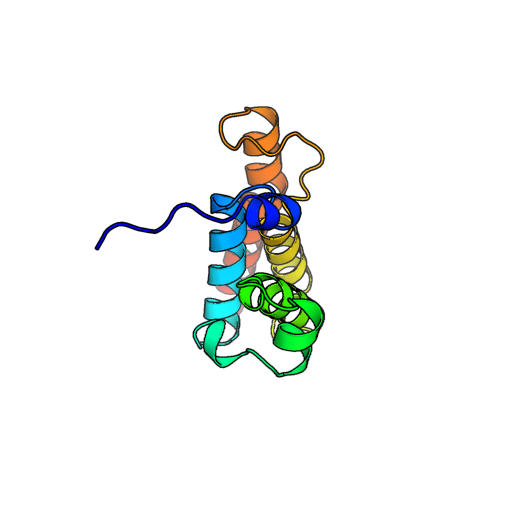793 7.423 1.00 94.12 95 ALA A CA 1
ATOM 755 C C . ALA A 1 95 ? 7.804 13.552 6.893 1.00 94.12 95 ALA A C 1
ATOM 757 O O . ALA A 1 95 ? 6.604 13.407 7.143 1.00 94.12 95 ALA A O 1
ATOM 758 N N . LEU A 1 96 ? 8.514 12.623 6.236 1.00 93.75 96 LEU A N 1
ATOM 759 C CA . LEU A 1 96 ? 7.905 11.384 5.754 1.00 93.75 96 LEU A CA 1
ATOM 760 C C . LEU A 1 96 ? 7.448 10.494 6.915 1.00 93.75 96 LEU A C 1
ATOM 762 O O . LEU A 1 96 ? 6.353 9.943 6.849 1.00 93.75 96 LEU A O 1
ATOM 766 N N . GLN A 1 97 ? 8.214 10.397 8.004 1.00 95.25 97 GLN A N 1
ATOM 767 C CA . GLN A 1 97 ? 7.809 9.623 9.187 1.00 95.25 97 GLN A CA 1
ATOM 768 C C . GLN A 1 97 ? 6.525 10.162 9.824 1.00 95.25 97 GLN A C 1
ATOM 770 O O . GLN A 1 97 ? 5.621 9.389 10.147 1.00 95.25 97 GLN A O 1
ATOM 775 N N . GLN A 1 98 ? 6.405 11.485 9.960 1.00 96.69 98 GLN A N 1
ATOM 776 C CA . GLN A 1 98 ? 5.196 12.104 10.495 1.00 96.69 98 GLN A CA 1
ATOM 777 C C . GLN A 1 98 ? 3.999 11.902 9.558 1.00 96.69 98 GLN A C 1
ATOM 779 O O . GLN A 1 98 ? 2.898 11.587 10.017 1.00 96.69 98 GLN A O 1
ATOM 784 N N . ALA A 1 99 ? 4.200 12.050 8.246 1.00 96.62 99 ALA A N 1
ATOM 785 C CA . ALA A 1 99 ? 3.158 11.795 7.259 1.00 96.62 99 ALA A CA 1
ATOM 786 C C . ALA A 1 99 ? 2.738 10.318 7.249 1.00 96.62 99 ALA A C 1
ATOM 788 O O . ALA A 1 99 ? 1.543 10.029 7.191 1.00 96.62 99 ALA A O 1
ATOM 789 N N . PHE A 1 100 ? 3.686 9.390 7.366 1.00 96.69 100 PHE A N 1
ATOM 790 C CA . PHE A 1 100 ? 3.422 7.962 7.493 1.00 96.69 100 PHE A CA 1
ATOM 791 C C . PHE A 1 100 ? 2.604 7.663 8.751 1.00 96.69 100 PHE A C 1
ATOM 793 O O . PHE A 1 100 ? 1.559 7.025 8.658 1.00 96.69 100 PHE A O 1
ATOM 800 N N . TYR A 1 101 ? 3.004 8.192 9.909 1.00 97.44 101 TYR A N 1
ATOM 801 C CA . TYR A 1 101 ? 2.242 8.037 11.147 1.00 97.44 101 TYR A CA 1
ATOM 802 C C . TYR A 1 101 ? 0.793 8.524 10.982 1.00 97.44 101 TYR A C 1
ATOM 804 O O . TYR A 1 101 ? -0.146 7.776 11.245 1.00 97.44 101 TYR A O 1
ATOM 812 N N . ASN A 1 102 ? 0.607 9.735 10.450 1.00 96.81 102 ASN A N 1
ATOM 813 C CA . ASN A 1 102 ? -0.708 10.366 10.312 1.00 96.81 102 ASN A CA 1
ATOM 814 C C . ASN A 1 102 ? -1.619 9.729 9.255 1.00 96.81 102 ASN A C 1
ATOM 816 O O . ASN A 1 102 ? -2.835 9.862 9.361 1.00 96.81 102 ASN A O 1
ATOM 820 N N . ASN A 1 103 ? -1.059 9.132 8.201 1.00 96.62 103 ASN A N 1
ATOM 821 C CA . ASN A 1 103 ? -1.842 8.620 7.071 1.00 96.62 103 ASN A CA 1
ATOM 822 C C . ASN A 1 103 ? -1.922 7.091 7.028 1.00 96.62 103 ASN A C 1
ATOM 824 O O . ASN A 1 103 ? -2.751 6.562 6.291 1.00 96.62 103 ASN A O 1
ATOM 828 N N . VAL A 1 104 ? -1.066 6.389 7.772 1.00 97.38 104 VAL A N 1
ATOM 829 C CA . VAL A 1 104 ? -1.029 4.922 7.833 1.00 97.38 104 VAL A CA 1
ATOM 830 C C . VAL A 1 104 ? -1.376 4.458 9.237 1.00 97.38 104 VAL A C 1
ATOM 832 O O . VAL A 1 104 ? -2.411 3.826 9.413 1.00 97.38 104 VAL A O 1
ATOM 835 N N . ILE A 1 105 ? -0.554 4.792 10.235 1.00 97.88 105 ILE A N 1
ATOM 836 C CA . ILE A 1 105 ? -0.683 4.222 11.586 1.00 97.88 105 ILE A CA 1
ATOM 837 C C . ILE A 1 105 ? -2.014 4.602 12.230 1.00 97.88 105 ILE A C 1
ATOM 839 O O . ILE A 1 105 ? -2.779 3.720 12.602 1.00 97.88 105 ILE A O 1
ATOM 843 N N . THR A 1 106 ? -2.350 5.890 12.271 1.00 98.12 106 THR A N 1
ATOM 844 C CA . THR A 1 106 ? -3.622 6.361 12.852 1.00 98.12 106 THR A CA 1
ATOM 845 C C . THR A 1 106 ? -4.847 5.744 12.169 1.00 98.12 106 THR A C 1
ATOM 847 O O . THR A 1 106 ? -5.817 5.383 12.831 1.00 98.12 106 THR A O 1
ATOM 850 N N . VAL A 1 107 ? -4.806 5.580 10.841 1.00 97.06 107 VAL A N 1
ATOM 851 C CA . VAL A 1 107 ? -5.907 4.991 10.066 1.00 97.06 107 VAL A CA 1
ATOM 852 C C . VAL A 1 107 ? -6.052 3.501 10.367 1.00 97.06 107 VAL A C 1
ATOM 854 O O . VAL A 1 107 ? -7.177 3.009 10.466 1.00 97.06 107 VAL A O 1
ATOM 857 N N . LEU A 1 108 ? -4.937 2.778 10.509 1.00 96.94 108 LEU A N 1
ATOM 858 C CA . LEU A 1 108 ? -4.943 1.367 10.890 1.00 96.94 108 LEU A CA 1
ATOM 859 C C . LEU A 1 108 ? -5.431 1.178 12.332 1.00 96.94 108 LEU A C 1
ATOM 861 O O . LEU A 1 108 ? -6.282 0.320 12.548 1.00 96.94 108 LEU A O 1
ATOM 865 N N . ASP A 1 109 ? -4.992 2.016 13.274 1.00 97.88 109 ASP A N 1
ATOM 866 C CA . ASP A 1 109 ? -5.468 2.002 14.664 1.00 97.88 109 ASP A CA 1
ATOM 867 C C . ASP A 1 109 ? -6.987 2.226 14.735 1.00 97.88 109 ASP A C 1
ATOM 869 O O . ASP A 1 109 ? -7.705 1.543 15.466 1.00 97.88 109 ASP A O 1
ATOM 873 N N . ASP A 1 110 ? -7.511 3.175 13.958 1.00 96.50 110 ASP A N 1
ATOM 874 C CA . ASP A 1 110 ? -8.947 3.452 13.914 1.00 96.50 110 ASP A CA 1
ATOM 875 C C . ASP A 1 110 ? -9.742 2.309 13.271 1.00 96.50 110 ASP A C 1
ATOM 877 O O . ASP A 1 110 ? -10.851 1.994 13.712 1.00 96.50 110 ASP A O 1
ATOM 881 N N . LEU A 1 111 ? -9.187 1.665 12.241 1.00 94.38 111 LEU A N 1
ATOM 882 C CA . LEU A 1 111 ? -9.774 0.463 11.650 1.00 94.38 111 LEU A CA 1
ATOM 883 C C . LEU A 1 111 ? -9.795 -0.701 12.642 1.00 94.38 111 LEU A C 1
ATOM 885 O O . LEU A 1 111 ? -10.807 -1.395 12.729 1.00 94.38 111 LEU A O 1
ATOM 889 N N . GLU A 1 112 ? -8.719 -0.894 13.400 1.00 94.94 112 GLU A N 1
ATOM 890 C CA . GLU A 1 112 ? -8.626 -1.926 14.429 1.00 94.94 112 GLU A CA 1
ATOM 891 C C . GLU A 1 112 ? -9.663 -1.701 15.536 1.00 94.94 112 GLU A C 1
ATOM 893 O O . GLU A 1 112 ? -10.390 -2.629 15.890 1.00 94.94 112 GLU A O 1
ATOM 898 N N . LYS A 1 113 ? -9.786 -0.469 16.049 1.00 95.88 113 LYS A N 1
ATOM 899 C CA . LYS A 1 113 ? -10.792 -0.119 17.068 1.00 95.88 113 LYS A CA 1
ATOM 900 C C . LYS A 1 113 ? -12.205 -0.440 16.590 1.00 95.88 113 LYS A C 1
ATOM 902 O O . LYS A 1 113 ? -12.925 -1.160 17.273 1.00 95.88 113 LYS A O 1
ATOM 907 N N . ARG A 1 114 ? -12.566 0.006 15.381 1.00 93.00 114 ARG A N 1
ATOM 908 C CA . ARG A 1 114 ? -13.879 -0.285 14.779 1.00 93.00 114 ARG A CA 1
ATOM 909 C C . ARG A 1 114 ? -14.107 -1.778 14.586 1.00 93.00 114 ARG A C 1
ATOM 911 O O . ARG A 1 114 ? -15.209 -2.265 14.799 1.00 93.00 114 ARG A O 1
ATOM 918 N N . PHE A 1 115 ? -13.079 -2.514 14.168 1.00 90.25 115 PHE A N 1
ATOM 919 C CA . PHE A 1 115 ? -13.177 -3.961 14.027 1.00 90.25 115 PHE A CA 1
ATOM 920 C C . PHE A 1 115 ? -13.446 -4.638 15.375 1.00 90.25 115 PHE A C 1
ATOM 922 O O . PHE A 1 115 ? -14.324 -5.490 15.452 1.00 90.25 115 PHE A O 1
ATOM 929 N N . ARG A 1 116 ? -12.746 -4.228 16.441 1.00 94.12 116 ARG A N 1
ATOM 930 C CA . ARG A 1 116 ? -12.982 -4.736 17.801 1.00 94.12 116 ARG A CA 1
ATOM 931 C C . ARG A 1 116 ? -14.395 -4.424 18.284 1.00 94.12 116 ARG A C 1
ATOM 933 O O . ARG A 1 116 ? -15.029 -5.309 18.838 1.00 94.12 116 ARG A O 1
ATOM 940 N N . GLU A 1 117 ? -14.895 -3.215 18.040 1.00 93.81 117 GLU A N 1
ATOM 941 C CA . GLU A 1 117 ? -16.272 -2.827 18.378 1.00 93.81 117 GLU A CA 1
ATOM 942 C C . GLU A 1 117 ? -17.304 -3.734 17.692 1.00 93.81 117 GLU A C 1
ATOM 944 O O . GLU A 1 117 ? -18.215 -4.214 18.352 1.00 93.81 117 GLU A O 1
ATOM 949 N N . LEU A 1 118 ? -17.113 -4.058 16.408 1.00 89.75 118 LEU A N 1
ATOM 950 C CA . LEU A 1 118 ? -17.999 -4.965 15.662 1.00 89.75 118 LEU A CA 1
ATOM 951 C C . LEU A 1 118 ? -17.928 -6.436 16.111 1.00 89.75 118 LEU A C 1
ATOM 953 O O . LEU A 1 118 ? -18.801 -7.214 15.743 1.00 89.75 118 LEU A O 1
ATOM 957 N N . GLN A 1 119 ? -16.877 -6.842 16.830 1.00 83.19 119 GLN A N 1
ATOM 958 C CA . GLN A 1 119 ? -16.734 -8.200 17.375 1.00 83.19 119 GLN A CA 1
ATOM 959 C C . GLN A 1 119 ? -17.238 -8.337 18.817 1.00 83.19 119 GLN A C 1
ATOM 961 O O . GLN A 1 119 ? -17.227 -9.442 19.357 1.00 83.19 119 GLN A O 1
ATOM 966 N N . LEU A 1 120 ? -17.603 -7.225 19.459 1.00 63.50 120 LEU A N 1
ATOM 967 C CA . LEU A 1 120 ? -18.123 -7.199 20.827 1.00 63.50 120 LEU A CA 1
ATOM 968 C C . LEU A 1 120 ? -19.662 -7.277 20.885 1.00 63.50 120 LEU A C 1
ATOM 970 O O . LEU A 1 120 ? -20.206 -7.294 21.990 1.00 63.50 120 LEU A O 1
ATOM 974 N N . ASP A 1 121 ? -20.317 -7.381 19.724 1.00 47.56 121 ASP A N 1
ATOM 975 C CA . ASP A 1 121 ? -21.733 -7.736 19.538 1.00 47.56 121 ASP A CA 1
ATOM 976 C C . ASP A 1 121 ? -21.895 -9.233 19.196 1.00 47.56 121 ASP A C 1
ATOM 978 O O . ASP A 1 121 ? -22.945 -9.816 19.560 1.00 47.56 121 ASP A O 1
#

Secondary structure (DSSP, 8-state):
---PPPPTTHHHH-S-HHHHHHHHHHHHHHHTS-GGGG--HHHHHHHTTSS-HHHHHHHHHHHH-BTTB-HHHHHHHHHHHHT-SSS-S-TTSHHHHHHHIIIIIHHHHHHHHHHHHHT--

Radius of gyration: 15.63 Å; Cα contacts (8 Å, |Δi|>4): 109; chains: 1; bounding box: 45×31×42 Å

Solvent-accessible surface area (backbone atoms only — not comparable to full-atom values): 6966 Å² total; per-residue (Å²): 132,83,79,75,78,78,54,81,68,50,59,73,70,40,61,28,67,68,41,26,51,51,18,48,49,52,50,22,66,69,68,74,46,60,65,79,81,68,54,48,74,65,20,41,60,75,26,51,102,47,96,37,33,63,60,41,28,50,53,51,50,62,68,64,34,74,89,73,52,55,74,68,57,48,50,34,34,48,30,25,43,57,52,66,64,89,56,72,64,50,78,84,37,68,67,36,44,52,39,44,43,67,58,38,52,54,52,49,53,53,49,50,52,54,52,53,58,68,70,75,113

Mean predicted aligned error: 5.84 Å

Organism: Aspergillus terreus (NCBI:txid33178)

Nearest PDB structures (foldseek):
  5nl1-assembly2_E  TM=1.890E-01  e=6.193E+00  Mus musculus

Sequence (121 aa):
MESQPASPAYHRFIRNPVLFGLGVMFLELAFQVPLAALERSIDLQEGGKSDFAEYFTARRVVELSHGKISKSFKEVTKRCLYCDFGHDDDFNSPALQQAFYNNVITVLDDLEKRFRELQLD

Foldseek 3Di:
DDDDPDDPVVCVQAQAVVLQVVLQVLLCVLVVHHLVVQFDPVLPVVCDPDPRSSLSSSVVSLVPCVPSDDPLSSQLSVCSNRVPQPDHSDCPDPSSVVSNCVRHVVSVVVVVVVVVVVVVD